Protein AF-A0A4T0NFI1-F1 (afdb_monomer)

Organism: NCBI:txid1708541

Foldseek 3Di:
DDDDPPPPPPPPPPPPCPAFAWKFWWDDDPNDTATALVLQQVLLVVQVVFFHQDPVLSITHGPDRRRGPVVSSQVSSVVVVTGMDGDHRNDDGHHPVVVVVVVVD

Mean predicted aligned error: 10.31 Å

pLDDT: mean 75.81, std 17.43, range [34.25, 93.12]

Radius of gyration: 15.6 Å; Cα contacts (8 Å, |Δi|>4): 174; chains: 1; bounding box: 46×36×42 Å

Sequence (105 aa):
MKYFTLSATLLSAVTYVTAGGPVVCTHNVGGATCVDHQVTKDCCAAVDHSARYDEVFSQCIPWAINGLNTGDMAECCESRGDSSRAEDVGAEHVQLKDMRYVRYM

Structure (mmCIF, N/CA/C/O backbone):
data_AF-A0A4T0NFI1-F1
#
_entry.id   AF-A0A4T0NFI1-F1
#
loop_
_atom_site.group_PDB
_atom_site.id
_atom_site.type_symbol
_atom_site.label_atom_id
_atom_site.label_alt_id
_atom_site.label_comp_id
_atom_site.label_asym_id
_atom_site.label_entity_id
_atom_site.label_seq_id
_atom_site.pdbx_PDB_ins_code
_atom_site.Cartn_x
_atom_site.Cartn_y
_atom_site.Cartn_z
_atom_site.occupancy
_atom_site.B_iso_or_equiv
_atom_site.auth_seq_id
_atom_site.auth_comp_id
_atom_site.auth_asym_id
_atom_site.auth_atom_id
_atom_site.pdbx_PDB_model_num
ATOM 1 N N . MET A 1 1 ? -35.838 -24.373 20.072 1.00 34.25 1 MET A N 1
ATOM 2 C CA . MET A 1 1 ? -34.423 -24.328 19.643 1.00 34.25 1 MET A CA 1
ATOM 3 C C . MET A 1 1 ? -34.222 -23.044 18.859 1.00 34.25 1 MET A C 1
ATOM 5 O O . MET A 1 1 ? -35.150 -22.597 18.201 1.00 34.25 1 MET A O 1
ATOM 9 N N . LYS A 1 2 ? -33.091 -22.383 19.091 1.00 41.91 2 LYS A N 1
ATOM 10 C CA . LYS A 1 2 ? -32.844 -20.953 18.893 1.00 41.91 2 LYS A CA 1
ATOM 11 C C . LYS A 1 2 ? -31.876 -20.815 17.724 1.00 41.91 2 LYS A C 1
ATOM 13 O O . LYS A 1 2 ? -30.761 -21.308 17.837 1.00 41.91 2 LYS A O 1
ATOM 18 N N . TYR A 1 3 ? -32.286 -20.170 16.638 1.00 37.25 3 TYR A N 1
ATOM 19 C CA . TYR A 1 3 ? -31.392 -19.872 15.519 1.00 37.25 3 TYR A CA 1
ATOM 20 C C . TYR A 1 3 ? -31.537 -18.387 15.216 1.00 37.25 3 TYR A C 1
ATOM 22 O O . TYR A 1 3 ? -32.432 -17.957 14.497 1.00 37.25 3 TYR A O 1
ATOM 30 N N . PHE A 1 4 ? -30.704 -17.597 15.891 1.00 44.69 4 PHE A N 1
ATOM 31 C CA . PHE A 1 4 ? -30.480 -16.201 15.547 1.00 44.69 4 PHE A CA 1
ATOM 32 C C . PHE A 1 4 ? -29.873 -16.190 14.141 1.00 44.69 4 PHE A C 1
ATOM 34 O O . PHE A 1 4 ? -28.731 -16.604 13.954 1.00 44.69 4 PHE A O 1
ATOM 41 N N . THR A 1 5 ? -30.656 -15.771 13.151 1.00 46.50 5 THR A N 1
ATOM 42 C CA . THR A 1 5 ? -30.177 -15.417 11.814 1.00 46.50 5 THR A CA 1
ATOM 43 C C . THR A 1 5 ? -29.214 -14.242 11.950 1.00 46.50 5 THR A C 1
ATOM 45 O O . THR A 1 5 ? -29.627 -13.089 12.049 1.00 46.50 5 THR A O 1
ATOM 48 N N . LEU A 1 6 ? -27.921 -14.553 12.019 1.00 44.84 6 LEU A N 1
ATOM 49 C CA . LEU A 1 6 ? -26.836 -13.593 11.869 1.00 44.84 6 LEU A CA 1
ATOM 50 C C . LEU A 1 6 ? -26.758 -13.223 10.389 1.00 44.84 6 LEU A C 1
ATOM 52 O O . LEU A 1 6 ? -26.150 -13.923 9.583 1.00 44.84 6 LEU A O 1
ATOM 56 N N . SER A 1 7 ? -27.433 -12.134 10.035 1.00 46.72 7 SER A N 1
ATOM 57 C CA . SER A 1 7 ? -27.269 -11.455 8.757 1.00 46.72 7 SER A CA 1
ATOM 58 C C . SER A 1 7 ? -25.835 -10.929 8.683 1.00 46.72 7 SER A C 1
ATOM 60 O O . SER A 1 7 ? -25.536 -9.853 9.195 1.00 46.72 7 SER A O 1
ATOM 62 N N . ALA A 1 8 ? -24.931 -11.714 8.099 1.00 52.66 8 ALA A N 1
ATOM 63 C CA . ALA A 1 8 ? -23.599 -11.253 7.745 1.00 52.66 8 ALA A CA 1
ATOM 64 C C . ALA A 1 8 ? -23.758 -10.203 6.639 1.00 52.66 8 ALA A C 1
ATOM 66 O O . ALA A 1 8 ? -24.040 -10.523 5.485 1.00 52.66 8 ALA A O 1
ATOM 67 N N . THR A 1 9 ? -23.658 -8.932 7.016 1.00 48.47 9 THR A N 1
ATOM 68 C CA . THR A 1 9 ? -23.539 -7.821 6.078 1.00 48.47 9 THR A CA 1
ATOM 69 C C . THR A 1 9 ? -22.290 -8.053 5.237 1.00 48.47 9 THR A C 1
ATOM 71 O O . THR A 1 9 ? -21.177 -7.952 5.751 1.00 48.47 9 THR A O 1
ATOM 74 N N . LEU A 1 10 ? -22.480 -8.398 3.963 1.00 48.09 10 LEU A N 1
ATOM 75 C CA . LEU A 1 10 ? -21.431 -8.373 2.951 1.00 48.09 10 LEU A CA 1
ATOM 76 C C . LEU A 1 10 ? -20.859 -6.951 2.905 1.00 48.09 10 LEU A C 1
ATOM 78 O O . LEU A 1 10 ? -21.492 -6.041 2.370 1.00 48.09 10 LEU A O 1
ATOM 82 N N . LEU A 1 11 ? -19.681 -6.750 3.496 1.00 49.19 11 LEU A N 1
ATOM 83 C CA . LEU A 1 11 ? -18.842 -5.606 3.165 1.00 49.19 11 LEU A CA 1
ATOM 84 C C . LEU A 1 11 ? -18.331 -5.866 1.750 1.00 49.19 11 LEU A C 1
ATOM 86 O O . LEU A 1 11 ? -17.372 -6.604 1.546 1.00 49.19 11 LEU A O 1
ATOM 90 N N . SER A 1 12 ? -19.023 -5.303 0.764 1.00 45.09 12 SER A N 1
ATOM 91 C CA . SER A 1 12 ? -18.521 -5.210 -0.599 1.00 45.09 12 SER A CA 1
ATOM 92 C C . SER A 1 12 ? -17.254 -4.356 -0.565 1.00 45.09 12 SER A C 1
ATOM 94 O O . SER A 1 12 ? -17.331 -3.127 -0.539 1.00 45.09 12 SER A O 1
ATOM 96 N N . ALA A 1 13 ? -16.091 -5.004 -0.502 1.00 50.75 13 ALA A N 1
ATOM 97 C CA . ALA A 1 13 ? -14.804 -4.353 -0.673 1.00 50.75 13 ALA A CA 1
ATOM 98 C C . ALA A 1 13 ? -14.733 -3.856 -2.120 1.00 50.75 13 ALA A C 1
ATOM 100 O O . ALA A 1 13 ? -14.526 -4.620 -3.060 1.00 50.75 13 ALA A O 1
ATOM 101 N N . VAL A 1 14 ? -14.996 -2.566 -2.309 1.00 44.84 14 VAL A N 1
ATOM 102 C CA . VAL A 1 14 ? -14.733 -1.893 -3.575 1.00 44.84 14 VAL A CA 1
ATOM 103 C C . VAL A 1 14 ? -13.216 -1.785 -3.672 1.00 44.84 14 VAL A C 1
ATOM 105 O O . VAL A 1 14 ? -12.612 -0.918 -3.042 1.00 44.84 14 VAL A O 1
ATOM 108 N N . THR A 1 15 ? -12.587 -2.696 -4.410 1.00 44.12 15 THR A N 1
ATOM 109 C CA . THR A 1 15 ? -11.175 -2.580 -4.767 1.00 44.12 15 THR A CA 1
ATOM 110 C C . THR A 1 15 ? -11.047 -1.411 -5.739 1.00 44.12 15 THR A C 1
ATOM 112 O O . THR A 1 15 ? -11.275 -1.525 -6.942 1.00 44.12 15 THR A O 1
ATOM 115 N N . TYR A 1 16 ? -10.742 -0.228 -5.206 1.00 39.38 16 TYR A N 1
ATOM 116 C CA . TYR A 1 16 ? -10.299 0.893 -6.024 1.00 39.38 16 TYR A CA 1
ATOM 117 C C . TYR A 1 16 ? -8.943 0.513 -6.617 1.00 39.38 16 TYR A C 1
ATOM 119 O O . TYR A 1 16 ? -7.901 0.662 -5.985 1.00 39.38 16 TYR A O 1
ATOM 127 N N . VAL A 1 17 ? -8.964 -0.020 -7.838 1.00 44.06 17 VAL A N 1
ATOM 128 C CA . VAL A 1 17 ? -7.762 -0.256 -8.635 1.00 44.06 17 VAL A CA 1
ATOM 129 C C . VAL A 1 17 ? -7.307 1.098 -9.174 1.00 44.06 17 VAL A C 1
ATOM 131 O O . VAL A 1 17 ? -7.618 1.473 -10.303 1.00 44.06 17 VAL A O 1
ATOM 134 N N . THR A 1 18 ? -6.603 1.881 -8.357 1.00 46.22 18 THR A N 1
ATOM 135 C CA . THR A 1 18 ? -5.822 2.998 -8.890 1.00 46.22 18 THR A CA 1
ATOM 136 C C . THR A 1 18 ? -4.531 2.416 -9.441 1.00 46.22 18 THR A C 1
ATOM 138 O O . THR A 1 18 ? -3.679 1.921 -8.703 1.00 46.22 18 THR A O 1
ATOM 141 N N . ALA A 1 19 ? -4.434 2.415 -10.765 1.00 49.41 19 ALA A N 1
ATOM 142 C CA . ALA A 1 19 ? -3.273 1.961 -11.503 1.00 49.41 19 ALA A CA 1
ATOM 143 C C . ALA A 1 19 ? -1.982 2.629 -10.983 1.00 49.41 19 ALA A C 1
ATOM 145 O O . ALA A 1 19 ? -1.864 3.852 -10.983 1.00 49.41 19 ALA A O 1
ATOM 146 N N . GLY A 1 20 ? -1.018 1.812 -10.551 1.00 56.81 20 GLY A N 1
ATOM 147 C CA . GLY A 1 20 ? 0.404 2.164 -10.544 1.00 56.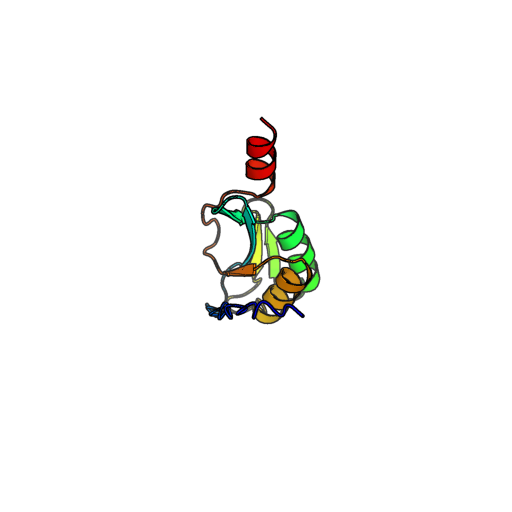81 20 GLY A CA 1
ATOM 148 C C . GLY A 1 20 ? 0.946 3.072 -9.439 1.00 56.81 20 GLY A C 1
ATOM 149 O O . GLY A 1 20 ? 2.076 3.531 -9.596 1.00 56.81 20 GLY A O 1
ATOM 150 N N . GLY A 1 21 ? 0.197 3.330 -8.365 1.00 73.38 21 GLY A N 1
ATOM 151 C CA . GLY A 1 21 ? 0.671 4.083 -7.193 1.00 73.38 21 GLY A CA 1
ATOM 152 C C . GLY A 1 21 ? 1.197 3.193 -6.056 1.00 73.38 21 GLY A C 1
ATOM 153 O O . GLY A 1 21 ? 1.037 1.970 -6.112 1.00 73.38 21 GLY A O 1
ATOM 154 N N . PRO A 1 22 ? 1.836 3.779 -5.028 1.00 85.38 22 PRO A N 1
ATOM 155 C CA . PRO A 1 22 ? 2.156 3.082 -3.789 1.00 85.38 22 PRO A CA 1
ATOM 156 C C . PRO A 1 22 ? 0.954 2.391 -3.141 1.00 85.38 22 PRO A C 1
ATOM 158 O O . PRO A 1 22 ? -0.174 2.876 -3.222 1.00 85.38 22 PRO A O 1
ATOM 161 N N . VAL A 1 23 ? 1.203 1.278 -2.452 1.00 89.25 23 VAL A N 1
ATOM 162 C CA . VAL A 1 23 ? 0.177 0.540 -1.700 1.00 89.25 23 VAL A CA 1
ATOM 163 C C . VAL A 1 23 ? 0.631 0.296 -0.268 1.00 89.25 23 VAL A C 1
ATOM 165 O O . VAL A 1 23 ? 1.808 0.037 -0.001 1.00 89.25 23 VAL A O 1
ATOM 168 N N . VAL A 1 24 ? -0.333 0.354 0.647 1.00 91.56 24 VAL A N 1
ATOM 169 C CA . VAL A 1 24 ? -0.189 0.019 2.066 1.00 91.56 24 VAL A CA 1
ATOM 170 C C . VAL A 1 24 ? -1.229 -1.016 2.489 1.00 91.56 24 VAL A C 1
ATOM 172 O O . VAL A 1 24 ? -2.339 -1.052 1.952 1.00 91.56 24 VAL A O 1
ATOM 175 N N . CYS A 1 25 ? -0.892 -1.832 3.485 1.00 93.12 25 CYS A N 1
ATOM 176 C CA . CYS A 1 25 ? -1.861 -2.635 4.222 1.00 93.12 25 CYS A CA 1
ATOM 177 C C . CYS A 1 25 ? -2.402 -1.816 5.397 1.00 93.12 25 CYS A C 1
ATOM 179 O O . CYS A 1 25 ? -1.659 -1.142 6.113 1.00 93.12 25 CYS A O 1
ATOM 181 N N . THR A 1 26 ? -3.716 -1.850 5.580 1.00 92.69 26 THR A N 1
ATOM 182 C CA . THR A 1 26 ? -4.438 -1.068 6.578 1.00 92.69 26 THR A CA 1
ATOM 183 C C . THR A 1 26 ? -5.235 -1.957 7.516 1.00 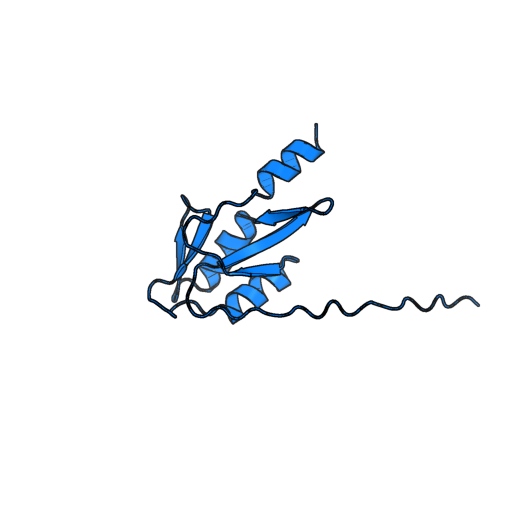92.69 26 THR A C 1
ATOM 185 O O . THR A 1 26 ? -5.864 -2.925 7.096 1.00 92.69 26 THR A O 1
ATOM 188 N N . HIS A 1 27 ? -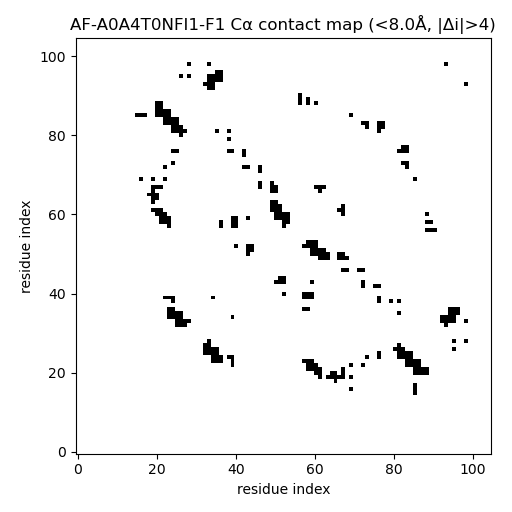5.263 -1.575 8.787 1.00 91.25 27 HIS A N 1
ATOM 189 C CA . HIS A 1 27 ? -6.012 -2.250 9.831 1.00 91.25 27 HIS A CA 1
ATOM 190 C C . HIS A 1 27 ? -6.966 -1.276 10.520 1.00 91.25 27 HIS A C 1
ATOM 192 O O . HIS A 1 27 ? -6.627 -0.118 10.780 1.00 91.25 27 HIS A O 1
ATOM 198 N N . ASN A 1 28 ? -8.162 -1.750 10.863 1.00 86.25 28 ASN A N 1
ATOM 199 C CA . ASN A 1 28 ? -9.142 -0.952 11.592 1.00 86.25 28 ASN A CA 1
ATOM 200 C C . ASN A 1 28 ? -8.961 -1.134 13.101 1.00 86.25 28 ASN A C 1
ATOM 202 O O . ASN A 1 28 ? -9.248 -2.197 13.649 1.00 86.25 28 ASN A O 1
ATOM 206 N N . VAL A 1 29 ? -8.556 -0.075 13.804 1.00 81.31 29 VAL A N 1
ATOM 207 C CA . VAL A 1 29 ? -8.463 -0.072 15.271 1.00 81.31 29 VAL A CA 1
ATOM 208 C C . VAL A 1 29 ? -9.367 1.001 15.841 1.00 81.31 29 VAL A C 1
ATOM 210 O O . VAL A 1 29 ? -9.155 2.189 15.639 1.00 81.31 29 VAL A O 1
ATOM 213 N N . GLY A 1 30 ? -10.385 0.579 16.595 1.00 75.31 30 GLY A N 1
ATOM 214 C CA . GLY A 1 30 ? -11.236 1.512 17.344 1.00 75.31 30 GLY A CA 1
ATOM 215 C C . GLY A 1 30 ? -12.004 2.504 16.466 1.00 75.31 30 GLY A C 1
ATOM 216 O O . GLY A 1 30 ? -12.306 3.594 16.932 1.00 75.31 30 GLY A O 1
ATOM 217 N N . GLY A 1 31 ? -12.300 2.134 15.216 1.00 79.00 31 GLY A N 1
ATOM 218 C CA . GLY A 1 31 ? -12.990 2.992 14.248 1.00 79.00 31 GLY A CA 1
ATOM 219 C C . GLY A 1 31 ? -12.070 3.864 13.387 1.00 79.00 31 GLY A C 1
ATOM 220 O O . GLY A 1 31 ? -12.577 4.588 12.538 1.00 79.00 31 GLY A O 1
ATOM 221 N N . ALA A 1 32 ? -10.747 3.784 13.568 1.00 80.62 32 ALA A N 1
ATOM 222 C CA . ALA A 1 32 ? -9.765 4.460 12.725 1.00 80.62 32 ALA A CA 1
ATOM 223 C C . ALA A 1 32 ? -9.020 3.464 11.821 1.00 80.62 32 ALA A C 1
ATOM 225 O O . ALA A 1 32 ? -8.557 2.416 12.283 1.00 80.62 32 ALA A O 1
ATOM 226 N N . THR A 1 33 ? -8.862 3.824 10.548 1.00 86.12 33 THR A N 1
ATOM 227 C CA . THR A 1 33 ? -8.030 3.096 9.583 1.00 86.12 33 THR A CA 1
ATOM 228 C C . THR A 1 33 ? -6.569 3.492 9.773 1.00 86.12 33 THR A C 1
ATOM 230 O O . THR A 1 33 ? -6.204 4.644 9.546 1.00 86.12 33 THR A O 1
ATOM 233 N N . CYS A 1 34 ? -5.734 2.541 10.177 1.00 89.81 34 CYS A N 1
ATOM 234 C CA . CYS A 1 34 ? -4.306 2.739 10.424 1.00 89.81 34 CYS A CA 1
ATOM 235 C C . CYS A 1 34 ? -3.489 1.929 9.418 1.00 89.81 34 CYS A C 1
ATOM 237 O O . CYS A 1 34 ? -3.948 0.881 8.979 1.00 89.81 34 CYS A O 1
ATOM 239 N N . VAL A 1 35 ? -2.273 2.358 9.096 1.00 91.19 35 VAL A N 1
ATOM 240 C CA . VAL A 1 35 ? -1.346 1.572 8.270 1.00 91.19 35 VAL A CA 1
ATOM 241 C C . VAL A 1 35 ? -0.626 0.546 9.137 1.00 91.19 35 VAL A C 1
ATOM 243 O O . VAL A 1 35 ? 0.015 0.906 10.126 1.00 91.19 35 VAL A O 1
ATOM 246 N N . ASP A 1 36 ? -0.720 -0.734 8.785 1.00 92.75 36 ASP A N 1
ATOM 247 C CA . ASP A 1 36 ? 0.115 -1.771 9.386 1.00 92.75 36 ASP A CA 1
ATOM 248 C C . ASP A 1 36 ? 1.459 -1.816 8.648 1.00 92.75 36 ASP A C 1
ATOM 250 O O . ASP A 1 36 ? 1.613 -2.457 7.606 1.00 92.75 36 ASP A O 1
ATOM 254 N N . HIS A 1 37 ? 2.445 -1.099 9.193 1.00 90.50 37 HIS A N 1
ATOM 255 C CA . HIS A 1 37 ? 3.824 -1.061 8.687 1.00 90.50 37 HIS A CA 1
ATOM 256 C C . HIS A 1 37 ? 4.425 -2.456 8.501 1.00 90.50 37 HIS A C 1
ATOM 258 O O . HIS A 1 37 ? 5.072 -2.719 7.488 1.00 90.50 37 HIS A O 1
ATOM 264 N N . GLN A 1 38 ? 4.194 -3.364 9.451 1.00 91.88 38 GLN A N 1
ATOM 265 C CA . GLN A 1 38 ? 4.841 -4.673 9.442 1.00 91.88 38 GLN A CA 1
ATOM 266 C C . GLN A 1 38 ? 4.241 -5.562 8.359 1.00 91.88 38 GLN A C 1
ATOM 268 O O . GLN A 1 38 ? 4.984 -6.211 7.624 1.00 91.88 38 GLN A O 1
ATOM 273 N N . VAL A 1 39 ? 2.913 -5.552 8.224 1.00 93.12 39 VAL A N 1
ATOM 274 C CA . VAL A 1 39 ? 2.227 -6.293 7.160 1.00 93.12 39 VAL A CA 1
ATOM 275 C C . VAL A 1 39 ? 2.535 -5.685 5.794 1.00 93.12 39 VAL A C 1
ATOM 277 O O . VAL A 1 39 ? 2.856 -6.419 4.865 1.00 93.12 39 VAL A O 1
ATOM 280 N N . THR A 1 40 ? 2.549 -4.354 5.676 1.00 92.38 40 THR A N 1
ATOM 281 C CA . THR A 1 40 ? 2.909 -3.676 4.420 1.00 92.38 40 THR A CA 1
ATOM 282 C C . THR A 1 40 ? 4.312 -4.062 3.963 1.00 92.38 40 THR A C 1
ATOM 284 O O . THR A 1 40 ? 4.510 -4.395 2.797 1.00 92.38 40 THR A O 1
ATOM 287 N N . LYS A 1 41 ? 5.289 -4.051 4.875 1.00 92.44 41 LYS A N 1
ATOM 288 C CA . LYS A 1 41 ? 6.674 -4.419 4.577 1.00 92.44 41 LYS A CA 1
ATOM 289 C C . LYS A 1 41 ? 6.811 -5.874 4.139 1.00 92.44 41 LYS A C 1
ATOM 291 O O . LYS A 1 41 ? 7.503 -6.156 3.164 1.00 92.44 41 LYS A O 1
ATOM 296 N N . ASP A 1 42 ? 6.157 -6.781 4.855 1.00 93.06 42 ASP A N 1
ATOM 297 C CA . ASP A 1 42 ? 6.166 -8.214 4.563 1.00 93.06 42 ASP A CA 1
ATOM 298 C C . ASP A 1 42 ? 5.540 -8.514 3.194 1.00 93.06 42 ASP A C 1
ATOM 300 O O . ASP A 1 42 ? 6.181 -9.124 2.339 1.00 93.06 42 ASP A O 1
ATOM 304 N N . CYS A 1 43 ? 4.351 -7.971 2.936 1.00 92.00 43 CYS A N 1
ATOM 305 C CA . CYS A 1 43 ? 3.677 -8.137 1.656 1.00 92.00 43 CYS A CA 1
ATOM 306 C C . CYS A 1 43 ? 4.447 -7.477 0.507 1.00 92.00 43 CYS A C 1
ATOM 308 O O . CYS A 1 43 ? 4.496 -8.026 -0.589 1.00 92.00 43 CYS A O 1
ATOM 310 N N . CYS A 1 44 ? 5.137 -6.360 0.756 1.00 91.31 44 CYS A N 1
ATOM 311 C CA . CYS A 1 44 ? 5.959 -5.719 -0.270 1.00 91.31 44 CYS A CA 1
ATOM 312 C C . CYS A 1 44 ? 7.152 -6.583 -0.675 1.00 91.31 44 CYS A C 1
ATOM 314 O O . CYS A 1 44 ? 7.515 -6.623 -1.847 1.00 91.31 44 CYS A O 1
ATOM 316 N N . ALA A 1 45 ? 7.737 -7.307 0.281 1.00 89.94 45 ALA A N 1
ATOM 317 C CA . ALA A 1 45 ? 8.794 -8.267 -0.001 1.00 89.94 45 ALA A CA 1
ATOM 318 C C . ALA A 1 45 ? 8.289 -9.480 -0.805 1.00 89.94 45 ALA A C 1
ATOM 320 O O . ALA A 1 45 ? 9.072 -10.093 -1.521 1.00 89.94 45 ALA A O 1
ATOM 321 N N . ALA A 1 46 ? 6.997 -9.819 -0.725 1.00 87.50 46 ALA A N 1
ATOM 322 C CA . ALA A 1 46 ? 6.400 -10.879 -1.539 1.00 87.50 46 ALA A CA 1
ATOM 323 C C . ALA A 1 46 ? 6.201 -10.467 -3.013 1.00 87.50 46 ALA A C 1
ATOM 325 O O . ALA A 1 46 ? 6.201 -11.323 -3.897 1.00 87.50 46 ALA A O 1
ATOM 326 N N . VAL A 1 47 ? 6.072 -9.163 -3.289 1.00 80.00 47 VAL A N 1
ATOM 327 C CA . VAL A 1 47 ? 5.895 -8.588 -4.638 1.00 80.00 47 VAL A CA 1
ATOM 328 C C . VAL A 1 47 ? 7.128 -7.798 -5.115 1.00 80.00 47 VAL A C 1
ATOM 330 O O . VAL A 1 47 ? 7.023 -6.944 -6.003 1.00 80.00 47 VAL A O 1
ATOM 333 N N . ASP A 1 48 ? 8.306 -8.079 -4.541 1.00 75.06 48 ASP A N 1
ATOM 334 C CA . ASP A 1 48 ? 9.549 -7.289 -4.659 1.00 75.06 48 ASP A CA 1
ATOM 335 C C . ASP A 1 48 ? 10.088 -7.145 -6.093 1.00 75.06 48 ASP A C 1
ATOM 337 O O . ASP A 1 48 ? 10.735 -6.157 -6.449 1.00 75.06 48 ASP A O 1
ATOM 341 N N . HIS A 1 49 ? 9.758 -8.103 -6.956 1.00 74.44 49 HIS A N 1
ATOM 342 C CA . HIS A 1 49 ? 10.051 -8.061 -8.386 1.00 74.44 49 HIS A CA 1
ATOM 343 C C . HIS A 1 49 ? 9.388 -6.871 -9.111 1.00 74.44 49 HIS A C 1
ATOM 345 O O . HIS A 1 49 ? 9.762 -6.546 -10.238 1.00 74.44 49 HIS A O 1
ATOM 351 N N . SER A 1 50 ? 8.406 -6.224 -8.478 1.00 77.50 50 SER A N 1
ATOM 352 C CA . SER A 1 50 ? 7.526 -5.213 -9.072 1.00 77.50 50 SER A CA 1
ATOM 353 C C . SER A 1 50 ? 7.480 -3.894 -8.273 1.00 77.50 50 SER A C 1
ATOM 355 O O . SER A 1 50 ? 7.155 -2.827 -8.811 1.00 77.50 50 SER A O 1
ATOM 357 N N . ALA A 1 51 ? 7.909 -3.934 -7.008 1.00 85.75 51 ALA A N 1
ATOM 358 C CA . ALA A 1 51 ? 7.932 -2.799 -6.094 1.00 85.75 51 ALA A CA 1
ATOM 359 C C . ALA A 1 51 ? 9.046 -2.912 -5.046 1.00 85.75 51 ALA A C 1
ATOM 361 O O . ALA A 1 51 ? 9.695 -3.941 -4.893 1.00 85.75 51 ALA A O 1
ATOM 362 N N . ARG A 1 52 ? 9.272 -1.830 -4.306 1.00 87.31 52 ARG A N 1
ATOM 363 C CA . ARG A 1 52 ? 10.192 -1.779 -3.171 1.00 87.31 52 ARG A CA 1
ATOM 364 C C . ARG A 1 52 ? 9.511 -1.183 -1.962 1.00 87.31 52 ARG A C 1
ATOM 366 O O . ARG A 1 52 ? 8.722 -0.248 -2.084 1.00 87.31 52 ARG A O 1
ATOM 373 N N . TYR A 1 53 ? 9.881 -1.675 -0.790 1.00 90.69 53 TYR A N 1
ATOM 374 C CA . TYR A 1 53 ? 9.450 -1.046 0.443 1.00 90.69 53 TYR A CA 1
ATOM 375 C C . TYR A 1 53 ? 10.285 0.205 0.713 1.00 90.69 53 TYR A C 1
ATOM 377 O O . TYR A 1 53 ? 11.517 0.144 0.721 1.00 90.69 53 TYR A O 1
ATOM 385 N N . ASP A 1 54 ? 9.618 1.333 0.927 1.00 90.44 54 ASP A N 1
ATOM 386 C CA . ASP A 1 54 ? 10.247 2.581 1.332 1.00 90.44 54 ASP A CA 1
ATOM 387 C C . ASP A 1 54 ? 10.014 2.809 2.828 1.00 90.44 54 ASP A C 1
ATOM 389 O O . ASP A 1 54 ? 8.888 3.009 3.275 1.00 90.44 54 ASP A O 1
ATOM 393 N N . GLU A 1 55 ? 11.090 2.761 3.612 1.00 87.75 55 GLU A N 1
ATOM 394 C CA . GLU A 1 55 ? 11.033 2.931 5.071 1.00 87.75 55 GLU A CA 1
ATOM 395 C C . GLU A 1 55 ? 10.724 4.373 5.494 1.00 87.75 55 GLU A C 1
ATOM 397 O O . GLU A 1 55 ? 10.247 4.589 6.606 1.00 87.75 55 GLU A O 1
ATOM 402 N N . VAL A 1 56 ? 10.998 5.363 4.634 1.00 87.12 56 VAL A N 1
ATOM 403 C CA . VAL A 1 56 ? 10.734 6.778 4.934 1.00 87.12 56 VAL A CA 1
ATOM 404 C C . VAL A 1 56 ? 9.238 7.040 4.845 1.00 87.12 56 VAL A C 1
ATOM 406 O O . VAL A 1 56 ? 8.661 7.635 5.752 1.00 87.12 56 VAL A O 1
ATOM 409 N N . PHE A 1 57 ? 8.606 6.553 3.780 1.00 86.50 57 PHE A N 1
ATOM 410 C CA . PHE A 1 57 ? 7.175 6.712 3.556 1.00 86.50 57 PHE A CA 1
ATOM 411 C C . PHE A 1 57 ? 6.338 5.576 4.142 1.00 86.50 57 PHE A C 1
ATOM 413 O O . PHE A 1 57 ? 5.125 5.702 4.182 1.00 86.50 57 PHE A O 1
ATOM 420 N N . SER A 1 58 ? 6.951 4.487 4.619 1.00 89.94 58 SER A N 1
ATOM 421 C CA . SER A 1 58 ? 6.251 3.281 5.097 1.00 89.94 58 SER A CA 1
ATOM 422 C C . SER A 1 58 ? 5.264 2.713 4.067 1.00 89.94 58 SER A C 1
ATOM 424 O O . SER A 1 58 ? 4.155 2.297 4.397 1.00 89.94 58 SER A O 1
ATOM 426 N N . GLN A 1 59 ? 5.671 2.727 2.799 1.00 90.69 59 GLN A N 1
ATOM 427 C CA . GLN A 1 59 ? 4.836 2.389 1.648 1.00 90.69 59 GLN A CA 1
ATOM 428 C C . GLN A 1 59 ? 5.532 1.364 0.753 1.00 90.69 59 GLN 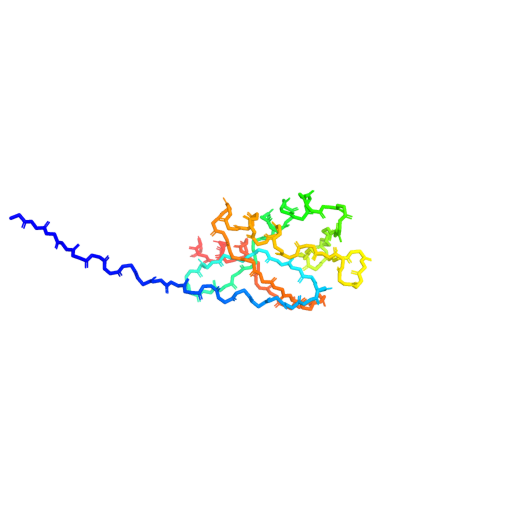A C 1
ATOM 430 O O . GLN A 1 59 ? 6.757 1.362 0.626 1.00 90.69 59 GLN A O 1
ATOM 435 N N . CYS A 1 60 ? 4.748 0.524 0.075 1.00 90.38 60 CYS A N 1
ATOM 436 C CA . CYS A 1 60 ? 5.254 -0.297 -1.018 1.00 90.38 60 CYS A CA 1
ATOM 437 C C . CYS A 1 60 ? 5.173 0.491 -2.328 1.00 90.38 60 CYS A C 1
ATOM 439 O O . CYS A 1 60 ? 4.082 0.712 -2.849 1.00 90.38 60 CYS A O 1
ATOM 441 N N . ILE A 1 61 ? 6.315 0.950 -2.840 1.00 88.88 61 ILE A N 1
ATOM 442 C CA . ILE A 1 61 ? 6.405 1.849 -3.994 1.00 88.88 61 ILE A CA 1
ATOM 443 C C . ILE A 1 61 ? 6.773 1.052 -5.252 1.00 88.88 61 ILE A C 1
ATOM 445 O O . ILE A 1 61 ? 7.809 0.381 -5.256 1.00 88.88 61 ILE A O 1
ATOM 449 N N . PRO A 1 62 ? 5.995 1.142 -6.343 1.00 85.69 62 PRO A N 1
ATOM 450 C CA . PRO A 1 62 ? 6.338 0.488 -7.602 1.00 85.69 62 PRO A CA 1
ATOM 451 C C . PRO A 1 62 ? 7.673 0.982 -8.177 1.00 85.69 62 PRO A C 1
ATOM 453 O O . PRO A 1 62 ? 7.991 2.170 -8.116 1.00 85.69 62 PRO A O 1
ATOM 456 N N . TRP A 1 63 ? 8.438 0.085 -8.807 1.00 78.56 63 TRP A N 1
ATOM 457 C CA . TRP A 1 63 ? 9.685 0.459 -9.495 1.00 78.56 63 TRP A CA 1
ATOM 458 C C . TRP A 1 63 ? 9.452 1.278 -10.772 1.00 78.56 63 TRP A C 1
ATOM 460 O O . TRP A 1 63 ? 10.297 2.085 -11.158 1.00 78.56 63 TRP A O 1
ATOM 470 N N . ALA A 1 64 ? 8.310 1.071 -11.427 1.00 73.31 64 ALA A N 1
ATOM 471 C CA . ALA A 1 64 ? 7.906 1.756 -12.647 1.00 73.31 64 ALA A CA 1
ATOM 472 C C . ALA A 1 64 ? 6.443 2.203 -12.547 1.00 73.31 64 ALA A C 1
ATOM 474 O O . ALA A 1 64 ? 5.657 1.611 -11.814 1.00 73.31 64 ALA A O 1
ATOM 475 N N . ILE A 1 65 ? 6.050 3.218 -13.315 1.00 63.28 65 ILE A N 1
ATOM 476 C CA . ILE A 1 65 ? 4.642 3.628 -13.417 1.00 63.28 65 ILE A CA 1
ATOM 477 C C . ILE A 1 65 ? 3.832 2.419 -13.923 1.00 63.28 65 ILE A C 1
ATOM 479 O O . ILE A 1 65 ? 4.134 1.893 -14.993 1.00 63.28 65 ILE A O 1
ATOM 483 N N . ASN A 1 66 ? 2.827 1.979 -13.154 1.00 61.19 66 ASN A N 1
ATOM 484 C CA . ASN A 1 66 ? 2.055 0.733 -13.360 1.00 61.19 66 ASN A CA 1
ATOM 485 C C . ASN A 1 66 ? 2.803 -0.581 -13.070 1.00 61.19 66 ASN A C 1
ATOM 487 O O . ASN A 1 66 ? 2.376 -1.640 -13.518 1.00 61.19 66 ASN A O 1
ATOM 491 N N . GLY A 1 67 ? 3.914 -0.520 -12.335 1.00 58.47 67 GLY A N 1
ATOM 492 C CA . GLY A 1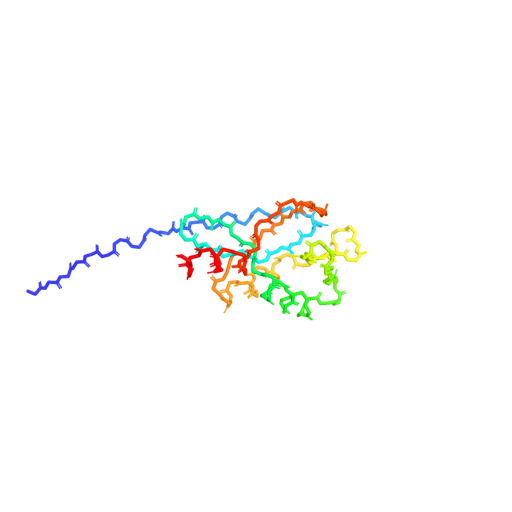 67 ? 4.752 -1.681 -12.049 1.00 58.47 67 GLY A CA 1
ATOM 493 C C . GLY A 1 67 ? 4.220 -2.594 -10.949 1.00 58.47 67 GLY A C 1
ATOM 494 O O . GLY A 1 67 ? 4.494 -3.779 -11.003 1.00 58.47 67 GLY A O 1
ATOM 495 N N . LEU A 1 68 ? 3.457 -2.082 -9.980 1.00 70.44 68 LEU A N 1
ATOM 496 C CA . LEU A 1 68 ? 3.012 -2.868 -8.827 1.00 70.44 68 LEU A CA 1
ATOM 497 C C . LEU A 1 68 ? 1.756 -3.681 -9.158 1.00 70.44 68 LEU A C 1
ATOM 499 O O . LEU A 1 68 ? 0.731 -3.116 -9.549 1.00 70.44 68 LEU A O 1
ATOM 503 N N . ASN A 1 69 ? 1.815 -4.993 -8.919 1.00 72.31 69 ASN A N 1
ATOM 504 C CA . ASN A 1 69 ? 0.623 -5.833 -8.900 1.00 72.31 69 ASN A CA 1
ATOM 505 C C . ASN A 1 69 ? -0.174 -5.552 -7.618 1.00 72.31 69 ASN A C 1
ATOM 507 O O . ASN A 1 69 ? 0.068 -6.126 -6.556 1.00 72.31 69 ASN A O 1
ATOM 511 N N . THR A 1 70 ? -1.126 -4.625 -7.714 1.00 74.31 70 THR A N 1
ATOM 512 C CA . THR A 1 70 ? -1.992 -4.250 -6.590 1.00 74.31 70 THR A CA 1
ATOM 513 C C . THR A 1 70 ? -2.905 -5.395 -6.145 1.00 74.31 70 THR A C 1
ATOM 515 O O . THR A 1 70 ? -3.344 -5.390 -4.998 1.00 74.31 70 THR A O 1
ATOM 518 N N . GLY A 1 71 ? -3.152 -6.387 -7.010 1.00 79.00 71 GLY A N 1
ATOM 519 C CA . GLY A 1 71 ? -3.921 -7.591 -6.692 1.00 79.00 71 GLY A CA 1
ATOM 520 C C . GLY A 1 71 ? -3.184 -8.521 -5.730 1.00 79.00 71 GLY A C 1
ATOM 521 O O . GLY A 1 71 ? -3.741 -8.876 -4.697 1.00 79.00 71 GLY A O 1
ATOM 522 N N . ASP A 1 72 ? -1.918 -8.836 -6.010 1.00 84.38 72 ASP A N 1
ATOM 523 C CA . ASP A 1 72 ? -1.093 -9.684 -5.128 1.00 84.38 72 ASP A CA 1
ATOM 524 C C . ASP A 1 72 ? -0.913 -9.032 -3.751 1.00 84.38 72 ASP A C 1
ATOM 526 O O . ASP A 1 72 ? -0.935 -9.687 -2.708 1.00 84.38 72 ASP A O 1
ATOM 530 N N . MET A 1 73 ? -0.783 -7.704 -3.746 1.00 86.88 73 MET A N 1
ATOM 531 C CA . MET A 1 73 ? -0.678 -6.936 -2.517 1.00 86.88 73 MET A CA 1
ATOM 532 C C . MET A 1 73 ? -1.976 -6.977 -1.704 1.00 86.88 73 MET A C 1
ATOM 534 O O . MET A 1 73 ? -1.929 -7.159 -0.489 1.00 86.88 73 MET A O 1
ATOM 538 N N . ALA A 1 74 ? -3.130 -6.855 -2.369 1.00 87.88 74 ALA A N 1
ATOM 539 C CA . ALA A 1 74 ? -4.438 -6.997 -1.738 1.00 87.88 74 ALA A CA 1
ATOM 540 C C . ALA A 1 74 ? -4.624 -8.391 -1.130 1.00 87.88 74 ALA A C 1
ATOM 542 O O . ALA A 1 74 ? -4.954 -8.493 0.050 1.00 87.88 74 ALA A O 1
ATOM 543 N N . GLU A 1 75 ? -4.320 -9.446 -1.889 1.00 90.00 75 GLU A N 1
ATOM 544 C CA . GLU A 1 75 ? -4.422 -10.831 -1.420 1.00 90.00 75 GLU A CA 1
ATOM 545 C C . GLU A 1 75 ? -3.513 -11.084 -0.204 1.00 90.00 75 GLU A C 1
ATOM 547 O O . GLU A 1 75 ? -3.931 -11.701 0.781 1.00 90.00 75 GLU A O 1
ATOM 552 N N . CYS A 1 76 ? -2.293 -10.537 -0.214 1.00 91.44 76 CYS A N 1
ATOM 553 C CA . CYS A 1 76 ? -1.382 -10.652 0.919 1.00 91.44 76 CYS A CA 1
ATOM 554 C C . CYS A 1 76 ? -1.884 -9.904 2.166 1.00 91.44 76 CYS A C 1
ATOM 556 O O . CYS A 1 76 ? -1.881 -10.483 3.257 1.00 91.44 76 CYS A O 1
ATOM 558 N N . CYS A 1 77 ? -2.350 -8.653 2.029 1.00 91.94 77 CYS A N 1
ATOM 559 C CA . CYS A 1 77 ? -2.913 -7.906 3.159 1.00 91.94 77 CYS A CA 1
ATOM 560 C C . CYS A 1 77 ? -4.131 -8.649 3.746 1.00 91.94 77 CYS A C 1
ATOM 562 O O . CYS A 1 77 ? -4.215 -8.844 4.960 1.00 91.94 77 CYS A O 1
ATOM 564 N N . GLU A 1 78 ? -5.040 -9.132 2.893 1.00 91.38 78 GLU A N 1
ATOM 565 C CA . GLU A 1 78 ? -6.246 -9.857 3.311 1.00 91.38 78 GLU A CA 1
ATOM 566 C C . GLU A 1 78 ? -5.912 -11.159 4.045 1.00 91.38 78 GLU A C 1
ATOM 568 O O . GLU A 1 78 ? -6.493 -11.447 5.095 1.00 91.38 78 GLU A O 1
ATOM 573 N N . SER A 1 79 ? -4.905 -11.906 3.578 1.00 92.19 79 SER A N 1
ATOM 574 C CA . SER A 1 79 ? -4.419 -13.109 4.266 1.00 92.19 79 SER A CA 1
ATOM 575 C C . SER A 1 79 ? -3.866 -12.823 5.669 1.00 92.19 79 SER A C 1
ATOM 577 O O . SER A 1 79 ? -3.733 -13.752 6.472 1.00 92.19 79 SER A O 1
ATOM 579 N N . ARG A 1 80 ? -3.519 -11.569 5.977 1.00 89.81 80 ARG A N 1
ATOM 580 C CA . ARG A 1 80 ? -3.022 -11.118 7.286 1.00 89.81 80 ARG A CA 1
ATOM 581 C C . ARG A 1 80 ? -4.110 -10.457 8.141 1.00 89.81 80 ARG A C 1
ATOM 583 O O . ARG A 1 80 ? -3.833 -10.093 9.280 1.00 89.81 80 ARG A O 1
ATOM 590 N N . GLY A 1 81 ? -5.345 -10.381 7.640 1.00 89.62 81 GLY A N 1
ATOM 591 C CA . GLY A 1 81 ? -6.474 -9.743 8.321 1.00 89.62 81 GLY A CA 1
ATOM 592 C C . GLY A 1 81 ? -6.549 -8.227 8.120 1.00 89.62 81 GLY A C 1
ATOM 593 O O . GLY A 1 81 ? -7.289 -7.559 8.845 1.00 89.62 81 GLY A O 1
ATOM 594 N N . ASP A 1 82 ? -5.810 -7.704 7.144 1.00 91.44 82 ASP A N 1
ATOM 595 C CA . ASP A 1 82 ? -5.762 -6.291 6.781 1.00 91.44 82 ASP A CA 1
ATOM 596 C C . ASP A 1 82 ? -6.482 -6.037 5.451 1.00 91.44 82 ASP A C 1
ATOM 598 O O . ASP A 1 82 ? -6.813 -6.949 4.701 1.00 91.44 82 ASP A O 1
ATOM 602 N N . SER A 1 83 ? -6.733 -4.771 5.134 1.00 88.81 83 SER A N 1
ATOM 603 C CA . SER A 1 83 ? -7.228 -4.332 3.826 1.00 88.81 83 SER A CA 1
ATOM 604 C C . SER A 1 83 ? -6.149 -3.539 3.098 1.00 88.81 83 SER A C 1
ATOM 606 O O . SER A 1 83 ? -5.477 -2.716 3.713 1.00 88.81 83 SER A O 1
ATOM 608 N N . SER A 1 84 ? -5.989 -3.712 1.789 1.00 87.94 84 SER A N 1
ATOM 609 C CA . SER A 1 84 ? -5.059 -2.882 1.012 1.00 87.94 84 SER A CA 1
ATOM 610 C C . SER A 1 84 ? -5.654 -1.518 0.659 1.00 87.94 84 SER A C 1
ATOM 612 O O . SER A 1 84 ? -6.831 -1.424 0.303 1.00 87.94 84 SER A O 1
ATOM 614 N N . ARG A 1 85 ? -4.825 -0.472 0.660 1.00 88.00 85 ARG A N 1
ATOM 615 C CA . ARG A 1 85 ? -5.159 0.861 0.146 1.00 88.00 85 ARG A CA 1
ATOM 616 C C . ARG A 1 85 ? -4.048 1.352 -0.774 1.00 88.00 85 ARG A C 1
ATOM 618 O O . ARG A 1 85 ? -2.879 1.301 -0.406 1.00 88.00 85 ARG A O 1
ATOM 625 N N . ALA A 1 86 ? -4.420 1.841 -1.951 1.00 85.81 86 ALA A N 1
ATOM 626 C CA . ALA A 1 86 ? -3.505 2.571 -2.815 1.00 85.81 86 ALA A CA 1
ATOM 627 C C . ALA A 1 86 ? -3.469 4.054 -2.422 1.00 85.81 86 ALA A C 1
ATOM 629 O O . ALA A 1 86 ? -4.498 4.623 -2.051 1.00 85.81 86 ALA A O 1
ATOM 630 N N . GLU A 1 87 ? -2.287 4.660 -2.481 1.00 83.56 87 G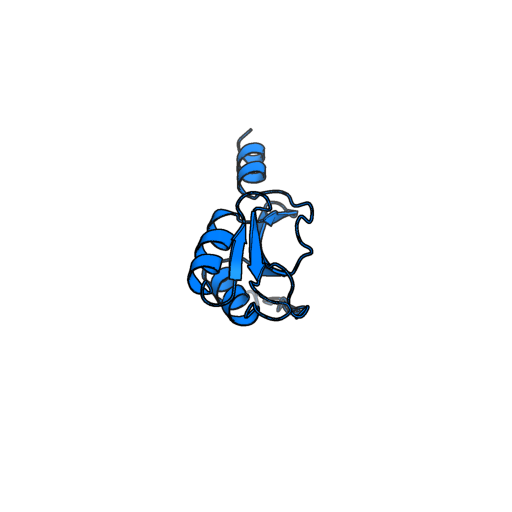LU A N 1
ATOM 631 C CA . GLU A 1 87 ? -2.024 6.017 -2.002 1.00 83.56 87 GLU A CA 1
ATOM 632 C C . GLU A 1 87 ? -1.032 6.760 -2.896 1.00 83.56 87 GLU A C 1
ATOM 634 O O . GLU A 1 87 ? -0.333 6.153 -3.705 1.00 83.56 87 GLU A O 1
ATOM 639 N N . ASP A 1 88 ? -0.921 8.073 -2.698 1.00 85.38 88 ASP A N 1
ATOM 640 C CA . ASP A 1 88 ? 0.177 8.867 -3.240 1.00 85.38 88 ASP A CA 1
ATOM 641 C C . ASP A 1 88 ? 1.476 8.651 -2.441 1.00 85.38 88 ASP A C 1
ATOM 643 O O . ASP A 1 88 ? 1.465 8.368 -1.235 1.00 85.38 88 ASP A O 1
ATOM 647 N N . VAL A 1 89 ? 2.620 8.833 -3.111 1.00 83.38 89 VAL A N 1
ATOM 648 C CA . VAL A 1 89 ? 3.940 8.756 -2.464 1.00 83.38 89 VAL A CA 1
ATOM 649 C C . VAL A 1 89 ? 4.021 9.788 -1.344 1.00 83.38 89 VAL A C 1
ATOM 651 O O . VAL A 1 89 ? 3.879 10.985 -1.586 1.00 83.38 89 VAL A O 1
ATOM 654 N N . GLY A 1 90 ? 4.282 9.319 -0.125 1.00 83.81 90 GLY A N 1
ATOM 655 C CA . GLY A 1 90 ? 4.405 10.181 1.051 1.00 83.81 90 GLY A CA 1
ATOM 656 C C . GLY A 1 90 ? 3.086 10.755 1.570 1.00 83.81 90 GLY A C 1
ATOM 657 O O . GLY A 1 90 ? 3.113 11.718 2.335 1.00 83.81 90 GLY A O 1
ATOM 658 N N . ALA A 1 91 ? 1.944 10.180 1.177 1.00 85.75 91 ALA A N 1
ATOM 659 C CA . ALA A 1 91 ? 0.660 10.459 1.809 1.00 85.75 91 ALA A CA 1
ATOM 660 C C . ALA A 1 91 ? 0.740 10.280 3.336 1.00 85.75 91 ALA A C 1
ATOM 662 O O . ALA A 1 91 ? 1.323 9.316 3.836 1.00 85.75 91 ALA A O 1
ATOM 663 N N . GLU A 1 92 ? 0.140 11.215 4.075 1.00 84.56 92 GLU A N 1
ATOM 664 C CA . GLU A 1 92 ? 0.098 11.159 5.534 1.00 84.56 92 GLU A CA 1
ATOM 665 C C . GLU A 1 92 ? -0.827 10.028 6.000 1.00 84.56 92 GLU A C 1
ATOM 667 O O . GLU A 1 92 ? -1.979 9.915 5.573 1.00 84.56 92 GLU A O 1
ATOM 672 N N . HIS A 1 93 ? -0.333 9.193 6.912 1.00 84.81 93 HIS A N 1
ATOM 673 C CA . HIS A 1 93 ? -1.113 8.125 7.521 1.00 84.81 93 HIS A CA 1
ATOM 674 C C . HIS A 1 93 ? -0.711 7.893 8.977 1.00 84.81 93 HIS A C 1
ATOM 676 O O . HIS A 1 93 ? 0.433 8.092 9.384 1.00 84.81 93 HIS A O 1
ATOM 682 N N . VAL A 1 94 ? -1.673 7.423 9.768 1.00 85.44 94 VAL A N 1
ATOM 683 C CA . VAL A 1 94 ? -1.436 7.005 11.150 1.00 85.44 94 VAL A CA 1
ATOM 684 C C . VAL A 1 94 ? -0.937 5.568 11.147 1.00 85.44 94 VAL A C 1
ATOM 686 O O . VAL A 1 94 ? -1.585 4.681 10.587 1.00 85.44 94 VAL A O 1
ATOM 689 N N . GLN A 1 95 ? 0.195 5.320 11.798 1.00 85.75 95 GLN A N 1
ATOM 690 C CA . GLN A 1 95 ? 0.755 3.980 11.896 1.00 85.75 95 GLN A CA 1
ATOM 691 C C . GLN A 1 95 ? 0.044 3.171 12.985 1.00 85.75 95 GLN A C 1
ATOM 693 O O . GLN A 1 95 ? -0.230 3.650 14.087 1.00 85.75 95 GLN A O 1
ATOM 698 N N . LEU A 1 96 ? -0.203 1.892 12.712 1.00 83.75 96 LEU A N 1
ATOM 699 C CA . LEU A 1 96 ? -0.861 0.976 13.642 1.00 83.75 96 LEU A CA 1
ATOM 700 C C . LEU A 1 96 ? -0.094 0.842 14.965 1.00 83.75 96 LEU A C 1
ATOM 702 O O . LEU A 1 96 ? -0.701 0.672 16.024 1.00 83.75 96 LEU A O 1
ATOM 706 N N . LYS A 1 97 ? 1.241 0.919 14.916 1.00 79.75 97 LYS A N 1
ATOM 707 C CA . LYS A 1 97 ? 2.093 0.905 16.114 1.00 79.75 97 LYS A CA 1
ATOM 708 C C . LYS A 1 97 ? 1.795 2.088 17.048 1.00 79.75 97 LYS A C 1
ATOM 710 O O . LYS A 1 97 ? 1.783 1.893 18.261 1.00 79.75 97 LYS A O 1
ATOM 715 N N . ASP A 1 98 ? 1.468 3.256 16.494 1.00 77.62 98 ASP A N 1
ATOM 716 C CA . ASP A 1 98 ? 1.199 4.473 17.265 1.00 77.62 98 ASP A CA 1
ATOM 717 C C . ASP A 1 98 ? -0.171 4.375 17.949 1.00 77.62 98 ASP A C 1
ATOM 719 O O . ASP A 1 98 ? -0.309 4.672 19.132 1.00 77.62 98 ASP A O 1
ATOM 723 N N . MET A 1 99 ? -1.176 3.837 17.254 1.00 67.69 99 MET A N 1
ATOM 724 C CA . MET A 1 99 ? -2.514 3.623 17.825 1.00 67.69 99 MET A CA 1
ATOM 725 C C . MET A 1 99 ? -2.563 2.488 18.846 1.00 67.69 99 MET A C 1
ATOM 727 O O . MET A 1 99 ? -3.300 2.575 19.832 1.00 67.69 99 MET A O 1
ATOM 731 N N . ARG A 1 100 ? -1.764 1.427 18.658 1.00 64.56 100 ARG A N 1
ATOM 732 C CA . ARG A 1 100 ? -1.577 0.412 19.703 1.00 64.56 100 ARG A CA 1
ATOM 733 C C . ARG A 1 100 ? -1.027 1.057 20.968 1.00 64.56 100 ARG A C 1
ATOM 735 O O . ARG A 1 100 ? -1.564 0.792 22.034 1.00 64.56 100 ARG A O 1
ATOM 742 N N . TYR A 1 101 ? -0.028 1.928 20.851 1.00 59.97 101 TYR A N 1
ATOM 743 C CA . TYR A 1 101 ? 0.546 2.622 22.001 1.00 59.97 101 TYR A CA 1
ATOM 744 C C . TYR A 1 101 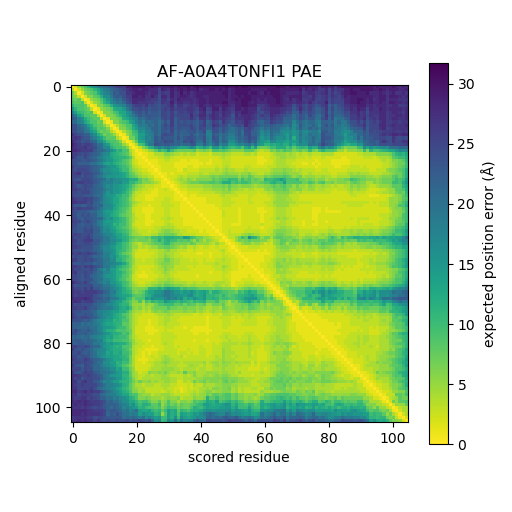? -0.486 3.492 22.739 1.00 59.97 101 TYR A C 1
ATOM 746 O O . TYR A 1 101 ? -0.608 3.384 23.955 1.00 59.97 101 TYR A O 1
ATOM 754 N N . VAL A 1 102 ? -1.301 4.265 22.011 1.00 59.28 102 VAL A N 1
ATOM 755 C CA . VAL A 1 102 ? -2.346 5.129 22.600 1.00 59.28 102 VAL A CA 1
ATOM 756 C C . VAL A 1 102 ? -3.440 4.333 23.322 1.00 59.28 102 VAL A C 1
ATOM 758 O O . VAL A 1 102 ? -3.973 4.801 24.318 1.00 59.28 102 VAL A O 1
ATOM 761 N N . ARG A 1 103 ? -3.780 3.121 22.865 1.00 56.78 103 ARG A N 1
ATOM 762 C CA . ARG A 1 103 ? -4.815 2.291 23.513 1.00 56.78 103 ARG A CA 1
ATOM 763 C C . ARG A 1 103 ? -4.350 1.630 24.822 1.00 56.78 103 ARG A C 1
ATOM 765 O O . ARG A 1 103 ? -5.192 1.144 25.572 1.00 56.78 103 ARG A O 1
ATOM 772 N N . TYR A 1 104 ? -3.041 1.561 25.070 1.00 53.59 104 TYR A N 1
ATOM 773 C CA . TYR A 1 104 ? -2.455 0.998 26.296 1.00 53.59 104 TYR A CA 1
ATOM 774 C C . TYR A 1 104 ? -2.095 2.061 27.354 1.00 53.59 104 TYR A C 1
ATOM 776 O O . TYR A 1 104 ? -1.534 1.697 28.389 1.00 53.59 104 TYR A O 1
ATOM 784 N N . MET A 1 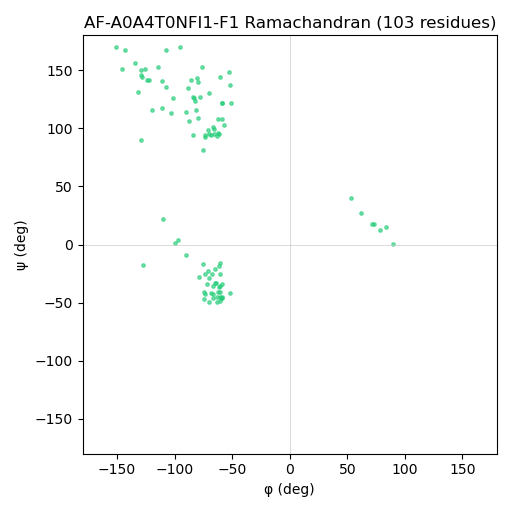105 ? -2.409 3.340 27.116 1.00 49.41 105 MET A N 1
ATOM 785 C CA . MET A 1 105 ? -2.316 4.437 28.093 1.00 49.41 105 MET A CA 1
ATOM 786 C C . MET A 1 105 ? -3.693 4.787 28.648 1.00 49.41 105 MET A C 1
ATOM 788 O O . MET A 1 105 ? -3.761 5.074 29.863 1.00 49.41 105 MET A O 1
#

Secondary structure (DSSP, 8-state):
------------------TT--EEEEEEETTEEEE-HHHHHHHHHHTTTTEEEETTTTEEEESSTT-S-HHHHHHH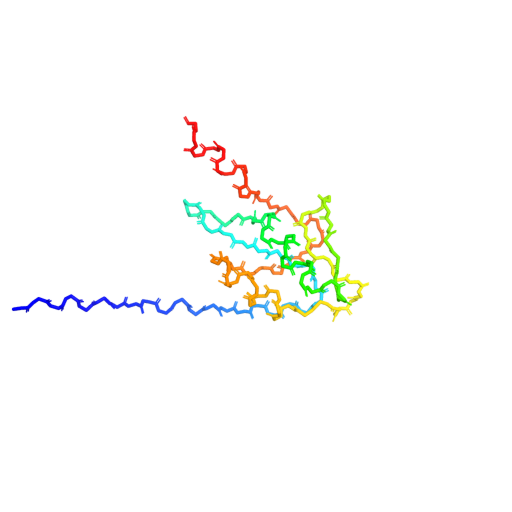HHHTT-EEEE--TT----BHHHHHHHHT-

Nearest PDB structures (foldseek):
  1gt8-assembly1_B  TM=2.841E-01  e=6.454E+00  Sus scrofa

Solvent-accessible surface area (backbone atoms only — not comparable to full-atom values): 6170 Å² total; per-residue (Å²): 137,88,79,84,81,76,79,76,77,79,78,78,77,77,78,75,81,67,83,30,49,22,36,35,19,29,37,80,56,96,90,41,80,19,35,32,57,68,57,25,47,54,38,23,63,76,45,44,96,26,20,41,66,37,82,90,57,62,30,24,34,35,78,40,89,60,38,39,63,63,64,64,42,31,54,44,20,44,77,72,76,25,44,55,45,71,44,63,88,68,57,90,76,53,47,37,72,60,54,54,53,61,74,77,110

InterPro domains:
  IPR045992 Protein of unknown function DUF5948 [PF19373] (23-86)